Protein AF-A0A2P6VX96-F1 (afdb_monomer_lite)

Foldseek 3Di:
DDPPDPPVVVVVPDDDDDDDDDPPVVVVVLVVCCVPVVDDSVVVVVVVVVVVVVVVVVVVVD

Structure (mmCIF, N/CA/C/O backbone):
data_AF-A0A2P6VX96-F1
#
_entry.id   AF-A0A2P6VX96-F1
#
loop_
_atom_site.group_PDB
_atom_site.id
_atom_site.type_symbol
_atom_site.label_atom_id
_atom_site.label_alt_id
_atom_site.label_comp_id
_atom_site.label_asym_id
_atom_site.label_entity_id
_atom_site.label_seq_id
_atom_site.pdbx_PDB_ins_code
_atom_site.Cartn_x
_atom_site.Cartn_y
_atom_site.Cartn_z
_atom_site.occupancy
_atom_site.B_iso_or_equiv
_atom_site.auth_seq_id
_atom_site.auth_comp_id
_atom_site.auth_asym_id
_atom_site.auth_atom_id
_atom_site.pdbx_PDB_model_num
ATOM 1 N N . MET A 1 1 ? 23.365 -32.313 18.114 1.00 52.62 1 MET A N 1
ATOM 2 C CA . MET A 1 1 ? 22.658 -32.469 16.824 1.00 52.62 1 MET A CA 1
ATOM 3 C C . MET A 1 1 ? 21.238 -31.993 17.072 1.00 52.62 1 MET A C 1
ATOM 5 O O . MET A 1 1 ? 20.595 -32.587 17.926 1.00 52.62 1 MET A O 1
ATOM 9 N N . GLY A 1 2 ? 20.825 -30.903 16.419 1.00 53.00 2 GLY A N 1
ATOM 10 C CA . GLY A 1 2 ? 19.490 -30.302 16.557 1.00 53.00 2 GLY A CA 1
ATOM 11 C C . GLY A 1 2 ? 19.496 -28.904 17.185 1.00 53.00 2 GLY A C 1
ATOM 12 O O . GLY A 1 2 ? 18.954 -28.734 18.264 1.00 53.00 2 GLY A O 1
ATOM 13 N N . GLU A 1 3 ? 20.131 -27.921 16.537 1.00 55.12 3 GLU A N 1
ATOM 14 C CA . GLU A 1 3 ? 20.076 -26.494 16.931 1.00 55.12 3 GLU A CA 1
ATOM 15 C C . GLU A 1 3 ? 19.630 -25.598 15.756 1.00 55.12 3 GLU A C 1
ATOM 17 O O . GLU A 1 3 ? 19.970 -24.425 15.700 1.00 55.12 3 GLU A O 1
ATOM 22 N N . ALA A 1 4 ? 18.911 -26.145 14.770 1.00 59.25 4 ALA A N 1
ATOM 23 C CA . ALA A 1 4 ? 18.632 -25.452 13.505 1.00 59.25 4 ALA A CA 1
ATOM 24 C C . ALA A 1 4 ? 17.161 -25.045 13.305 1.00 59.25 4 ALA A C 1
ATOM 26 O O . ALA A 1 4 ? 16.786 -24.698 12.191 1.00 59.25 4 ALA A O 1
ATOM 27 N N . GLU A 1 5 ? 16.323 -25.107 14.343 1.00 55.69 5 GLU A N 1
ATOM 28 C CA . GLU A 1 5 ? 14.878 -24.848 14.199 1.00 55.69 5 GLU A CA 1
ATOM 29 C C . GLU A 1 5 ? 14.447 -23.469 14.736 1.00 55.69 5 GLU A C 1
ATOM 31 O O . GLU A 1 5 ? 13.446 -22.937 14.280 1.00 55.69 5 GLU A O 1
ATOM 36 N N . GLY A 1 6 ? 15.230 -22.823 15.614 1.00 53.72 6 GLY A N 1
ATOM 37 C CA . GLY A 1 6 ? 14.841 -21.548 16.247 1.00 53.72 6 GLY A CA 1
ATOM 38 C C . GLY A 1 6 ? 15.139 -20.263 15.457 1.00 53.72 6 GLY A C 1
ATOM 39 O O . GLY A 1 6 ? 14.648 -19.206 15.828 1.00 53.72 6 GLY A O 1
ATOM 40 N N . ASP A 1 7 ? 15.935 -20.320 14.384 1.00 57.47 7 ASP A N 1
ATOM 41 C CA . ASP A 1 7 ? 16.418 -19.107 13.692 1.00 57.47 7 ASP A CA 1
ATOM 42 C C . ASP A 1 7 ? 15.437 -18.572 12.629 1.00 57.47 7 ASP A C 1
ATOM 44 O O . ASP A 1 7 ? 15.454 -17.387 12.299 1.00 57.47 7 ASP A O 1
ATOM 48 N N . LEU A 1 8 ? 14.542 -19.420 12.102 1.00 54.53 8 LEU A N 1
ATOM 49 C CA . LEU A 1 8 ? 13.534 -18.977 11.132 1.00 54.53 8 LEU A CA 1
ATOM 50 C C . LEU A 1 8 ? 12.361 -18.240 11.797 1.00 54.53 8 LEU A C 1
ATOM 52 O O . LEU A 1 8 ? 11.908 -17.232 11.260 1.00 54.53 8 LEU A O 1
ATOM 56 N N . GLU A 1 9 ? 11.875 -18.702 12.950 1.00 54.50 9 GLU A N 1
ATOM 57 C CA . GLU A 1 9 ? 10.698 -18.112 13.615 1.00 54.50 9 GLU A CA 1
ATOM 58 C C . GLU A 1 9 ? 10.951 -16.675 14.109 1.00 54.50 9 GLU A C 1
ATOM 60 O O . GLU A 1 9 ? 10.080 -15.808 13.989 1.00 54.50 9 GLU A O 1
ATOM 65 N N . ASP A 1 10 ? 12.169 -16.375 14.567 1.00 55.00 10 ASP A N 1
ATOM 66 C CA . ASP A 1 10 ? 12.562 -15.020 14.977 1.00 55.00 10 ASP A CA 1
ATOM 67 C C . ASP A 1 10 ? 12.613 -14.044 13.780 1.00 55.00 10 ASP A C 1
ATOM 69 O O . ASP A 1 10 ? 12.205 -12.887 13.891 1.00 55.00 10 ASP A O 1
ATOM 73 N N . GLN A 1 11 ? 13.007 -14.509 12.586 1.00 54.97 11 GLN A N 1
ATOM 74 C CA . GLN A 1 11 ? 13.084 -13.666 11.382 1.00 54.97 11 GLN A CA 1
ATOM 75 C C . GLN A 1 11 ? 11.716 -13.317 10.776 1.00 54.97 11 GLN A C 1
ATOM 77 O O . GLN A 1 11 ? 11.592 -12.274 10.127 1.00 54.97 11 GLN A O 1
ATOM 82 N N . LEU A 1 12 ? 10.693 -14.154 10.981 1.00 55.66 12 LEU A N 1
ATOM 83 C CA . LEU A 1 12 ? 9.314 -13.861 10.565 1.00 55.66 12 LEU A CA 1
ATOM 84 C C . LEU A 1 12 ? 8.625 -12.817 11.464 1.00 55.66 12 LEU A C 1
ATOM 86 O O . LEU A 1 12 ? 7.639 -12.208 11.053 1.00 55.66 12 LEU A O 1
ATOM 90 N N . SER A 1 13 ? 9.149 -12.592 12.670 1.00 59.34 13 SER A N 1
ATOM 91 C CA . SER A 1 13 ? 8.542 -11.729 13.690 1.00 59.34 13 SER A CA 1
ATOM 92 C C . SER A 1 13 ? 8.938 -10.253 13.562 1.00 59.34 13 SER A C 1
ATOM 94 O O . SER A 1 13 ? 8.281 -9.370 14.122 1.00 59.34 13 SER A O 1
ATOM 96 N N . GLU A 1 14 ? 10.010 -9.956 12.827 1.00 73.56 14 GLU A N 1
ATOM 97 C CA . GLU A 1 14 ? 10.557 -8.607 12.733 1.00 73.56 14 GLU A CA 1
ATOM 98 C C . GLU A 1 14 ? 9.864 -7.818 11.608 1.00 73.56 14 GLU A C 1
ATOM 100 O O . GLU A 1 14 ? 10.085 -8.053 10.417 1.00 73.56 14 GLU A O 1
ATOM 105 N N . GLN A 1 15 ? 9.004 -6.858 11.972 1.00 71.06 15 GLN A N 1
ATOM 106 C CA . GLN A 1 15 ? 8.414 -5.927 11.005 1.00 71.06 15 GLN A CA 1
ATOM 107 C C . GLN A 1 15 ? 9.519 -5.072 10.370 1.00 71.06 15 GLN A C 1
ATOM 109 O O . GLN A 1 15 ? 9.980 -4.090 10.952 1.00 71.06 15 GLN A O 1
ATOM 114 N N . LYS A 1 16 ? 9.936 -5.433 9.154 1.00 80.56 16 LYS A N 1
ATOM 115 C CA . LYS A 1 16 ? 10.931 -4.676 8.387 1.00 80.56 16 LYS A CA 1
ATOM 116 C C . LYS A 1 16 ? 10.278 -3.477 7.705 1.00 80.56 16 LYS A C 1
ATOM 118 O O . LYS A 1 16 ? 9.324 -3.614 6.943 1.00 80.56 16 LYS A O 1
ATOM 123 N N . GLU A 1 17 ? 10.822 -2.287 7.941 1.00 84.56 17 GLU A N 1
ATOM 1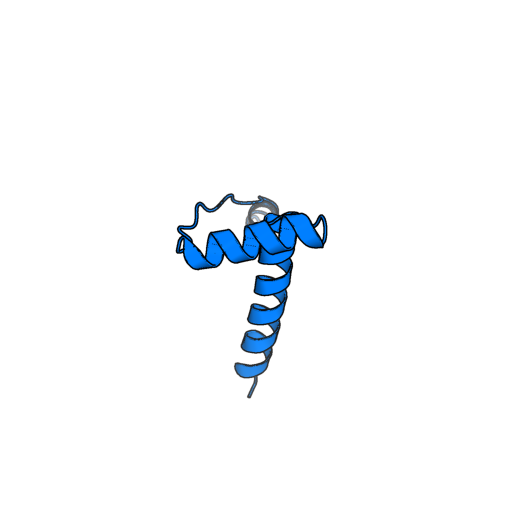24 C CA . GLU A 1 17 ? 10.380 -1.067 7.266 1.00 84.56 17 GLU A CA 1
ATOM 125 C C . GLU A 1 17 ? 11.065 -0.922 5.900 1.00 84.56 17 GLU A C 1
ATOM 127 O O . GLU A 1 17 ? 12.290 -0.823 5.804 1.00 84.56 17 GLU A O 1
ATOM 132 N N . ILE A 1 18 ? 10.273 -0.859 4.827 1.00 85.81 18 ILE A N 1
ATOM 133 C CA . ILE A 1 18 ? 10.773 -0.688 3.458 1.00 85.81 18 ILE A CA 1
ATOM 134 C C . ILE A 1 18 ? 10.378 0.697 2.945 1.00 85.81 18 ILE A C 1
ATOM 136 O O . IL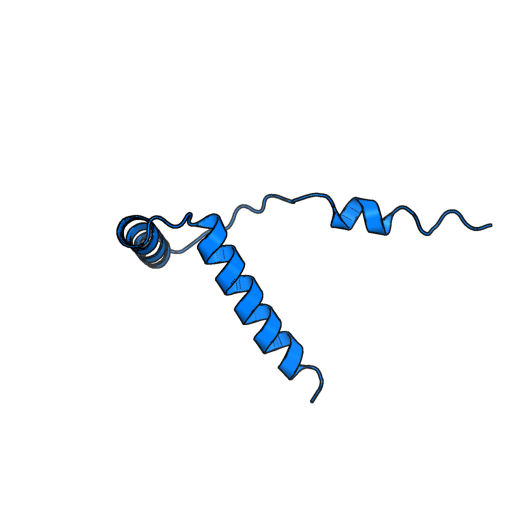E A 1 18 ? 9.203 1.059 2.890 1.00 85.81 18 ILE A O 1
ATOM 140 N N . LYS A 1 19 ? 11.371 1.484 2.517 1.00 88.81 19 LYS A N 1
ATOM 141 C CA . LYS A 1 19 ? 11.126 2.768 1.848 1.00 88.81 19 LYS A CA 1
ATOM 142 C C . LYS A 1 19 ? 10.817 2.528 0.375 1.00 88.81 19 LYS A C 1
ATOM 144 O O . LYS A 1 19 ? 11.705 2.170 -0.394 1.00 88.81 19 LYS A O 1
ATOM 149 N N . VAL A 1 20 ? 9.579 2.792 -0.026 1.00 86.31 20 VAL A N 1
ATOM 150 C CA . VAL A 1 20 ? 9.134 2.691 -1.421 1.00 86.31 20 VAL A CA 1
ATOM 151 C C . VAL A 1 20 ? 9.032 4.067 -2.073 1.00 86.31 20 VAL A C 1
ATOM 153 O O . VAL A 1 20 ? 8.688 5.060 -1.430 1.00 86.31 20 VAL A O 1
ATOM 156 N N . LYS A 1 21 ? 9.336 4.140 -3.370 1.00 92.31 21 LYS A N 1
ATOM 157 C CA . LYS A 1 21 ? 9.089 5.338 -4.181 1.00 92.31 21 LYS A CA 1
ATOM 158 C C . LYS A 1 21 ? 7.776 5.157 -4.924 1.00 92.31 21 LYS A C 1
ATOM 160 O O . LYS A 1 21 ? 7.664 4.265 -5.756 1.00 92.31 21 LYS A O 1
ATOM 165 N N . ILE A 1 22 ? 6.815 6.028 -4.642 1.00 88.25 22 ILE A N 1
ATOM 166 C CA . ILE A 1 22 ? 5.502 6.016 -5.287 1.00 88.25 22 ILE A CA 1
ATOM 167 C C . ILE A 1 22 ? 5.425 7.221 -6.232 1.00 88.25 22 ILE A C 1
ATOM 169 O O . ILE A 1 22 ? 5.756 8.336 -5.816 1.00 88.25 22 ILE A O 1
ATOM 173 N N . PRO A 1 23 ? 4.999 7.036 -7.494 1.00 95.19 23 PRO A N 1
ATOM 174 C CA . PRO A 1 23 ? 4.706 8.146 -8.391 1.00 95.19 23 PRO A CA 1
ATOM 175 C C . PRO A 1 23 ? 3.749 9.156 -7.747 1.00 95.19 23 PRO A C 1
ATOM 177 O O . PRO A 1 23 ? 2.766 8.777 -7.110 1.00 95.19 23 PRO A O 1
ATOM 180 N N . MET A 1 24 ? 4.007 10.450 -7.943 1.00 92.06 24 MET A N 1
ATOM 181 C CA . MET A 1 24 ? 3.275 11.524 -7.256 1.00 92.06 24 MET A CA 1
ATOM 182 C C . MET A 1 24 ? 1.758 11.470 -7.490 1.00 92.06 24 MET A C 1
ATOM 184 O O . MET A 1 24 ? 0.985 11.719 -6.568 1.00 92.06 24 MET A O 1
ATOM 188 N N . GLU A 1 25 ? 1.325 11.089 -8.694 1.00 92.94 25 GLU A N 1
ATOM 189 C CA . GLU A 1 25 ? -0.098 10.934 -9.009 1.00 92.94 25 GLU A CA 1
ATOM 190 C C . GLU A 1 25 ? -0.771 9.851 -8.148 1.00 92.94 25 GLU A C 1
ATOM 192 O O . GLU A 1 25 ? -1.875 10.050 -7.641 1.00 92.94 25 GLU A O 1
ATOM 197 N N . LEU A 1 26 ? -0.097 8.718 -7.933 1.00 90.62 26 LEU A N 1
ATOM 198 C CA . LEU A 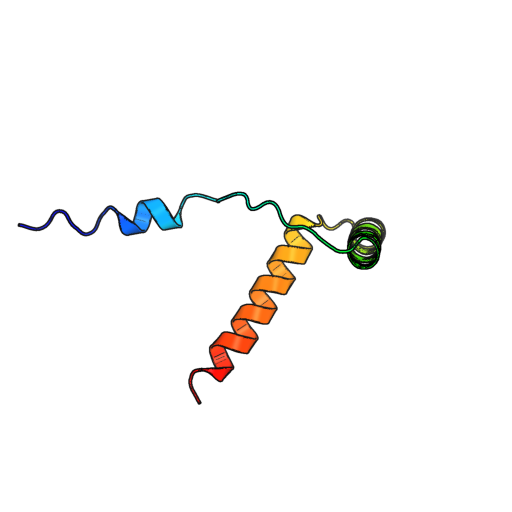1 26 ? -0.621 7.618 -7.119 1.00 90.62 26 LEU A CA 1
ATOM 199 C C . LEU A 1 26 ? -0.600 7.969 -5.629 1.00 90.62 26 LEU A C 1
ATOM 201 O O . LEU A 1 26 ? -1.545 7.655 -4.907 1.00 90.62 26 LEU A O 1
ATOM 205 N N . TYR A 1 27 ? 0.426 8.696 -5.180 1.00 90.62 27 TYR A N 1
ATOM 206 C CA . TYR A 1 27 ? 0.481 9.204 -3.811 1.00 90.62 27 TYR A CA 1
ATOM 207 C C . TYR A 1 27 ? -0.690 10.151 -3.500 1.00 90.62 27 TYR A C 1
ATOM 209 O O . TYR A 1 27 ? -1.295 10.056 -2.434 1.00 90.62 27 TYR A O 1
ATOM 217 N N . LEU A 1 28 ? -1.063 11.025 -4.442 1.00 92.38 28 LEU A N 1
ATOM 218 C CA . LEU A 1 28 ? -2.226 11.903 -4.283 1.00 92.38 28 LEU A CA 1
ATOM 219 C C . LEU A 1 28 ? -3.530 11.110 -4.141 1.00 92.38 28 LEU A C 1
ATOM 221 O O . LEU A 1 28 ? -4.346 11.452 -3.288 1.00 92.38 28 LEU A O 1
ATOM 225 N N . LYS A 1 29 ? -3.707 10.032 -4.915 1.00 89.81 29 LYS A N 1
ATOM 226 C CA . LYS A 1 29 ? -4.883 9.151 -4.809 1.00 89.81 29 LYS A CA 1
ATOM 227 C C . LYS A 1 29 ? -4.951 8.463 -3.441 1.00 89.81 29 LYS A C 1
ATOM 229 O O . LYS A 1 29 ? -6.009 8.460 -2.816 1.00 89.81 29 LYS A O 1
ATOM 234 N N . LEU A 1 30 ? -3.820 7.967 -2.931 1.00 89.00 30 LEU A N 1
ATOM 235 C CA . LEU A 1 30 ? -3.735 7.394 -1.580 1.00 89.00 30 LEU A CA 1
ATOM 236 C C . LEU A 1 30 ? -4.065 8.432 -0.500 1.00 89.00 30 LEU A C 1
ATOM 238 O O . LEU A 1 30 ? -4.812 8.153 0.437 1.00 89.00 30 LEU A O 1
ATOM 242 N N . HIS A 1 31 ? -3.557 9.656 -0.648 1.00 88.25 31 HIS A N 1
ATOM 243 C CA . HIS A 1 31 ? -3.836 10.737 0.290 1.00 88.25 31 HIS A CA 1
ATOM 244 C C . HIS A 1 31 ? -5.311 11.169 0.269 1.00 88.25 31 HIS A C 1
ATOM 246 O O . HIS A 1 31 ? -5.892 11.432 1.319 1.00 88.25 31 HIS A O 1
ATOM 252 N N . GLN A 1 32 ? -5.940 11.231 -0.907 1.00 90.25 32 GLN A N 1
ATOM 253 C CA . GLN A 1 32 ? -7.376 11.495 -1.031 1.00 90.25 32 GLN A CA 1
ATOM 254 C C . GLN A 1 32 ? -8.202 10.404 -0.351 1.00 90.25 32 GLN A C 1
ATOM 256 O O . GLN A 1 32 ? -9.116 10.722 0.405 1.00 90.25 32 GLN A O 1
ATOM 261 N N . ASN A 1 33 ? -7.844 9.135 -0.558 1.00 85.25 33 ASN A N 1
ATOM 262 C CA . ASN A 1 33 ? -8.511 8.010 0.092 1.00 85.25 33 ASN A CA 1
ATOM 263 C C . ASN A 1 33 ? -8.423 8.118 1.625 1.00 85.25 33 ASN A C 1
ATOM 265 O O . ASN A 1 33 ? -9.445 8.020 2.301 1.00 85.25 33 ASN A O 1
ATOM 269 N N . LYS A 1 34 ? -7.243 8.466 2.159 1.00 86.44 34 LYS A N 1
ATOM 270 C CA . LYS A 1 34 ? -7.056 8.760 3.588 1.00 86.44 34 LYS A CA 1
ATOM 271 C C . LYS A 1 34 ? -7.995 9.860 4.095 1.00 86.44 34 LYS A C 1
ATOM 273 O O . LYS A 1 34 ? -8.540 9.729 5.185 1.00 86.44 34 LYS A O 1
ATOM 278 N N . ILE A 1 35 ? -8.180 10.948 3.343 1.00 88.00 35 ILE A N 1
ATOM 279 C CA . ILE A 1 35 ? -9.072 12.049 3.752 1.00 88.00 35 ILE A CA 1
ATOM 280 C C . ILE A 1 35 ? -10.536 11.597 3.772 1.00 88.00 35 ILE A C 1
ATOM 282 O O . ILE A 1 35 ? -11.268 11.956 4.689 1.00 88.00 35 ILE A O 1
ATOM 286 N N . ILE A 1 36 ? -10.964 10.844 2.757 1.00 89.69 36 ILE A N 1
ATOM 287 C CA . ILE A 1 36 ? -12.371 10.466 2.569 1.00 89.69 36 ILE A CA 1
ATOM 288 C C . ILE A 1 36 ? -12.780 9.368 3.555 1.00 89.69 36 ILE A C 1
ATOM 290 O O . ILE A 1 36 ? -13.833 9.463 4.178 1.00 89.69 36 ILE A O 1
ATOM 294 N N . ASN A 1 37 ? -11.937 8.347 3.708 1.00 87.69 37 ASN A N 1
ATOM 295 C CA . ASN A 1 37 ? -12.262 7.138 4.463 1.00 87.69 37 ASN A CA 1
ATOM 296 C C . ASN A 1 37 ? -11.665 7.135 5.878 1.00 87.69 37 ASN A C 1
ATOM 298 O O . ASN A 1 37 ? -11.969 6.247 6.666 1.00 87.69 37 ASN A O 1
ATOM 302 N N . GLY A 1 38 ? -10.782 8.086 6.204 1.00 87.94 38 GLY A N 1
ATOM 303 C CA . GLY A 1 38 ? -10.080 8.137 7.490 1.00 87.94 38 GLY A CA 1
ATOM 304 C C . GLY A 1 38 ? -9.026 7.040 7.693 1.00 87.94 38 GLY A C 1
ATOM 305 O O . GLY A 1 38 ? -8.380 7.019 8.739 1.00 87.94 38 GLY A O 1
ATOM 306 N N . ALA A 1 39 ? -8.830 6.154 6.714 1.00 82.31 39 ALA A N 1
ATOM 307 C CA . ALA A 1 39 ? -7.904 5.027 6.790 1.00 82.31 39 ALA A CA 1
ATOM 308 C C . ALA A 1 39 ? -6.439 5.469 6.649 1.00 82.31 39 ALA A C 1
ATOM 310 O O . AL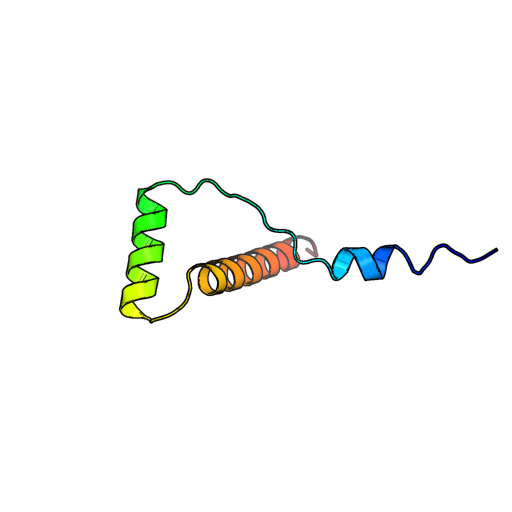A A 1 39 ? -6.120 6.403 5.899 1.00 82.31 39 ALA A O 1
ATOM 311 N N . GLN A 1 40 ? -5.514 4.801 7.345 1.00 88.25 40 GLN A N 1
ATOM 312 C CA . GLN A 1 40 ? -4.094 5.094 7.178 1.00 88.25 40 GLN A CA 1
ATOM 313 C C . GLN A 1 40 ? -3.573 4.532 5.854 1.00 88.25 40 GLN A C 1
ATOM 315 O O . GLN A 1 40 ? -3.945 3.446 5.427 1.00 88.25 40 GLN A O 1
ATOM 320 N N . ILE A 1 41 ? -2.630 5.246 5.226 1.00 86.94 41 ILE A N 1
ATOM 321 C CA . ILE A 1 41 ? -2.010 4.796 3.966 1.00 86.94 41 ILE A CA 1
ATOM 322 C C . ILE A 1 41 ? -1.351 3.420 4.145 1.00 86.94 41 ILE A C 1
ATOM 324 O O . ILE A 1 41 ? -1.410 2.608 3.233 1.00 86.94 41 ILE A O 1
ATOM 328 N N . LYS A 1 42 ? -0.759 3.147 5.319 1.00 87.69 42 LYS A N 1
ATOM 329 C CA . LYS A 1 42 ? -0.161 1.842 5.637 1.00 87.69 42 LYS A CA 1
ATOM 330 C C . LYS A 1 42 ? -1.182 0.709 5.522 1.00 87.69 42 LYS A C 1
ATOM 332 O O . LYS A 1 42 ? -0.886 -0.274 4.863 1.00 87.69 42 LYS A O 1
ATOM 337 N N . GLU A 1 43 ? -2.349 0.870 6.141 1.00 87.56 43 GLU A N 1
ATOM 338 C CA . GLU A 1 43 ? -3.414 -0.142 6.155 1.00 87.56 43 GLU A CA 1
ATOM 339 C C . GLU A 1 43 ? -3.933 -0.386 4.737 1.00 87.56 43 GLU A C 1
ATOM 341 O O . GLU A 1 43 ? -3.941 -1.513 4.269 1.00 87.56 43 GLU A O 1
ATOM 346 N N . VAL A 1 44 ? -4.216 0.690 3.995 1.00 89.00 44 VAL A N 1
ATOM 347 C CA . VAL A 1 44 ? -4.690 0.596 2.604 1.00 89.00 44 VAL A CA 1
ATOM 348 C C . VAL A 1 44 ? -3.678 -0.111 1.698 1.00 89.00 44 VAL A C 1
ATOM 350 O O . VAL A 1 44 ? -4.059 -0.887 0.827 1.00 89.00 44 VAL A O 1
ATOM 353 N N . VAL A 1 45 ? -2.384 0.176 1.868 1.00 89.25 45 VAL A N 1
ATOM 354 C CA . VAL A 1 45 ? -1.326 -0.480 1.089 1.00 89.25 45 VAL A CA 1
ATOM 355 C C . VAL A 1 45 ? -1.171 -1.942 1.501 1.00 89.25 45 VAL A C 1
ATOM 357 O O . VAL A 1 45 ? -0.952 -2.776 0.630 1.00 89.25 45 VAL A O 1
ATOM 360 N N . GLN A 1 46 ? -1.296 -2.253 2.790 1.00 89.25 46 GLN A N 1
ATOM 361 C CA . GLN A 1 46 ? -1.225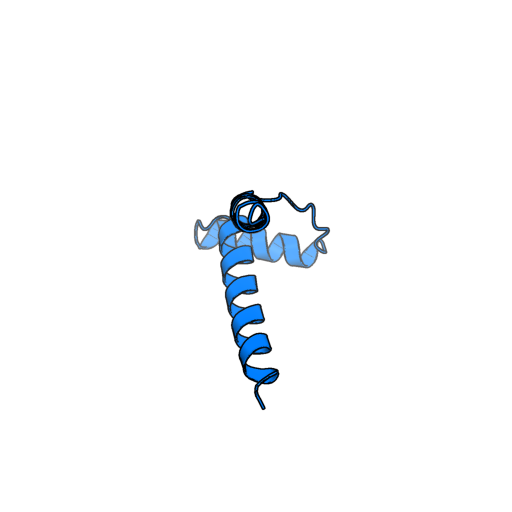 -3.620 3.292 1.00 89.25 46 GLN A CA 1
ATOM 362 C C . GLN A 1 46 ? -2.378 -4.469 2.742 1.00 89.25 46 GLN A C 1
ATOM 364 O O . GLN A 1 46 ? -2.108 -5.469 2.091 1.00 89.25 46 GLN A O 1
ATOM 369 N N . ASP A 1 47 ? -3.624 -4.009 2.871 1.00 89.94 47 ASP A N 1
ATOM 370 C CA . ASP A 1 47 ? -4.803 -4.720 2.360 1.00 89.94 47 ASP A CA 1
ATOM 371 C C . ASP A 1 47 ? -4.715 -4.963 0.844 1.00 89.94 47 ASP A C 1
ATOM 373 O O . ASP A 1 47 ? -5.072 -6.029 0.343 1.00 89.94 47 ASP A O 1
ATOM 377 N N . ALA A 1 48 ? -4.215 -3.974 0.095 1.00 89.50 48 ALA A N 1
ATOM 378 C CA . ALA A 1 48 ? -4.035 -4.096 -1.348 1.00 89.50 48 ALA A CA 1
ATOM 379 C C . ALA A 1 48 ? -2.943 -5.112 -1.724 1.00 89.50 48 ALA A C 1
ATOM 381 O O . ALA A 1 48 ? -3.095 -5.828 -2.713 1.00 89.50 48 ALA A O 1
ATOM 382 N N . LEU A 1 49 ? -1.844 -5.168 -0.963 1.00 89.56 49 LEU A N 1
ATOM 383 C CA . LEU A 1 49 ? -0.782 -6.152 -1.171 1.00 89.56 49 LEU A CA 1
ATOM 384 C C . LEU A 1 49 ? -1.248 -7.557 -0.797 1.00 89.56 49 LEU A C 1
ATOM 386 O O . LEU A 1 49 ? -0.996 -8.482 -1.561 1.00 89.56 49 LEU A O 1
ATOM 390 N N . ASP A 1 50 ? -1.950 -7.704 0.326 1.00 90.75 50 ASP A N 1
ATOM 391 C CA . ASP A 1 50 ? -2.493 -8.985 0.776 1.00 90.75 50 ASP A CA 1
ATOM 392 C C . ASP A 1 50 ? -3.483 -9.544 -0.257 1.00 90.75 50 ASP A C 1
ATOM 394 O O . ASP A 1 50 ? -3.399 -10.715 -0.620 1.00 90.75 50 ASP A O 1
ATOM 398 N N . GLY A 1 51 ? -4.358 -8.694 -0.811 1.00 91.62 51 GLY A N 1
ATOM 399 C CA . GLY A 1 51 ? -5.268 -9.079 -1.892 1.00 91.62 51 GLY A CA 1
ATOM 400 C C . GLY A 1 51 ? -4.538 -9.501 -3.170 1.00 91.62 51 GLY A C 1
ATOM 401 O O . GLY A 1 51 ? -4.808 -10.569 -3.706 1.00 91.62 51 GLY A O 1
ATOM 402 N N . TYR A 1 52 ? -3.567 -8.704 -3.621 1.00 90.19 52 TYR A N 1
ATOM 403 C CA . TYR A 1 52 ? -2.799 -9.006 -4.833 1.00 90.19 52 TYR A CA 1
ATOM 404 C C . TYR A 1 52 ? -1.974 -10.295 -4.707 1.00 90.19 52 TYR A C 1
ATOM 406 O O . TYR A 1 52 ? -1.902 -11.085 -5.643 1.00 90.19 52 TYR A O 1
ATOM 414 N N . LEU A 1 53 ? -1.346 -10.521 -3.550 1.00 89.69 53 LEU A N 1
ATOM 415 C CA . LEU A 1 53 ? -0.562 -11.730 -3.299 1.00 89.69 53 LEU A CA 1
ATOM 416 C C . LEU A 1 53 ? -1.446 -12.970 -3.158 1.00 89.69 53 LEU A C 1
ATOM 418 O O . LEU A 1 53 ? -1.022 -14.043 -3.577 1.00 89.69 53 LEU A O 1
ATOM 422 N N . ALA A 1 54 ? -2.656 -12.830 -2.609 1.00 89.56 54 ALA A N 1
ATOM 423 C CA . ALA A 1 54 ? -3.637 -13.909 -2.603 1.00 89.56 54 ALA A CA 1
ATOM 424 C C . ALA A 1 54 ? -4.070 -14.279 -4.031 1.00 89.56 54 ALA A C 1
ATOM 426 O O . ALA A 1 54 ? -4.115 -15.459 -4.354 1.00 89.56 54 ALA A O 1
ATOM 427 N N . GLU A 1 55 ? -4.310 -13.290 -4.900 1.00 87.50 55 GLU A N 1
ATOM 428 C CA . GLU A 1 55 ? -4.647 -13.542 -6.309 1.00 87.50 55 GLU A CA 1
ATOM 429 C C . GLU A 1 55 ? -3.509 -14.244 -7.064 1.00 87.50 55 GLU A C 1
ATOM 431 O O . GLU A 1 55 ? -3.764 -15.221 -7.757 1.00 87.50 55 GLU A O 1
ATOM 436 N N . ILE A 1 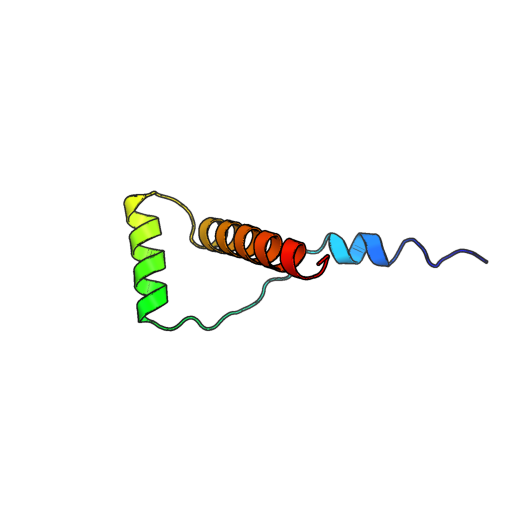56 ? -2.254 -13.807 -6.894 1.00 80.81 56 ILE A N 1
ATOM 437 C CA . ILE A 1 56 ? -1.104 -14.467 -7.542 1.00 80.81 56 ILE A CA 1
ATOM 438 C C . ILE A 1 56 ? -0.870 -15.876 -6.990 1.00 80.81 56 ILE A C 1
ATOM 440 O O . ILE A 1 56 ? -0.482 -16.771 -7.736 1.00 80.81 56 ILE A O 1
ATOM 444 N N . GLY A 1 57 ? -1.058 -16.075 -5.683 1.00 68.44 57 GLY A N 1
ATOM 445 C CA . GLY A 1 57 ? -0.849 -17.371 -5.037 1.00 68.44 57 GLY A CA 1
ATOM 446 C C . GLY A 1 57 ? -1.764 -18.467 -5.589 1.00 68.44 57 GLY A C 1
ATOM 447 O O . GLY A 1 57 ? -1.325 -19.605 -5.709 1.00 68.44 57 GLY A O 1
ATOM 448 N N . ASP A 1 58 ? -2.988 -18.112 -5.986 1.00 59.81 58 ASP A N 1
ATOM 449 C CA . ASP A 1 58 ? -3.942 -19.023 -6.633 1.00 59.81 58 ASP A CA 1
ATOM 450 C C . ASP A 1 58 ? -3.558 -19.361 -8.093 1.00 59.81 58 ASP A C 1
ATOM 452 O O . ASP A 1 58 ? -3.956 -20.404 -8.611 1.00 59.81 58 ASP A O 1
ATOM 456 N N . GLU A 1 59 ? -2.772 -18.517 -8.775 1.00 58.69 59 GLU A N 1
ATOM 457 C CA . GLU A 1 59 ? -2.377 -18.730 -10.179 1.00 58.69 59 GLU A CA 1
ATOM 458 C C . GLU A 1 59 ? -1.184 -19.696 -10.356 1.00 58.69 59 GLU A C 1
ATOM 460 O O . GLU A 1 59 ? -0.995 -20.219 -11.455 1.00 58.69 59 GLU A O 1
ATOM 465 N N . ASP A 1 60 ? -0.400 -19.972 -9.305 1.00 54.12 60 ASP A N 1
ATOM 466 C CA . ASP A 1 60 ? 0.780 -20.864 -9.359 1.00 54.12 60 ASP A CA 1
ATOM 467 C C . ASP A 1 60 ? 0.445 -22.346 -9.040 1.00 54.12 60 ASP A C 1
ATOM 469 O O . ASP A 1 60 ? 1.277 -23.230 -9.244 1.00 54.12 60 ASP A O 1
ATOM 473 N N . GLU A 1 61 ? -0.782 -22.654 -8.589 1.00 54.91 61 GLU A N 1
ATOM 474 C CA . GLU A 1 61 ? -1.271 -24.030 -8.340 1.00 54.91 61 GLU A CA 1
ATOM 475 C C . GLU A 1 61 ? -2.063 -24.651 -9.523 1.00 54.91 61 GLU A C 1
ATOM 477 O O . GLU A 1 61 ? -2.697 -25.700 -9.363 1.00 54.91 61 GLU A O 1
ATOM 482 N N . GLY A 1 62 ? -2.027 -24.034 -10.716 1.00 44.12 62 GLY A N 1
ATOM 483 C CA . GLY A 1 62 ? -2.750 -24.460 -11.933 1.00 44.12 62 GLY A CA 1
ATOM 484 C C . GLY A 1 62 ? -1.952 -25.281 -12.948 1.00 44.12 62 GLY A C 1
ATOM 485 O O . GLY A 1 62 ? -0.867 -24.826 -13.370 1.00 44.12 62 GLY A O 1
#

pLDDT: mean 78.03, std 15.41, range [44.12, 95.19]

Secondary structure (DSSP, 8-state):
----SHHHHHHHH----------HHHHHHHHHHHHHH---HHHHHHHHHHHHHHHHHHHTT-

Sequence (62 aa):
MGEAEGDLEDQLSEQKEIKVKIPMELYLKLHQNKIINGAQIKEVVQDALDGYLAEIGDEDEG

Radius of gyration: 17.32 Å; chains: 1; bounding box: 35×44×29 Å